Prot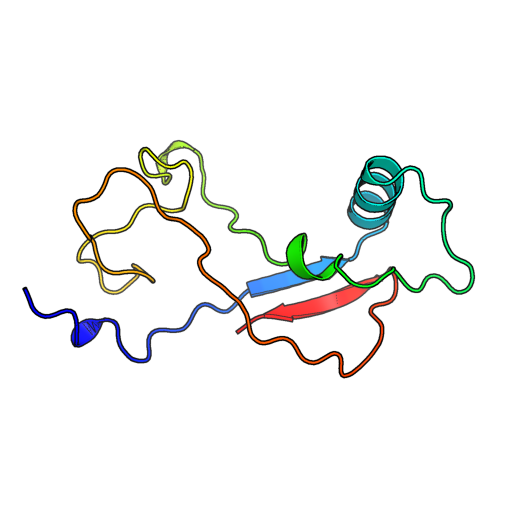ein AF-A0A2N3B4G2-F1 (afdb_monomer_lite)

Structure (mmCIF, N/CA/C/O backbone):
data_AF-A0A2N3B4G2-F1
#
_entry.id   AF-A0A2N3B4G2-F1
#
loop_
_atom_site.group_PDB
_atom_site.id
_atom_site.type_symbol
_atom_site.label_atom_id
_atom_site.label_alt_id
_atom_site.label_comp_id
_atom_site.label_asym_id
_atom_site.label_entity_id
_atom_site.label_seq_id
_atom_site.pdbx_PDB_ins_code
_atom_site.Cartn_x
_atom_site.Cartn_y
_atom_site.Cartn_z
_atom_site.occupancy
_atom_site.B_iso_or_equiv
_atom_site.auth_seq_id
_atom_site.auth_comp_id
_atom_site.auth_asym_id
_atom_site.auth_atom_id
_atom_site.pdbx_PDB_model_num
ATOM 1 N N . MET A 1 1 ? 2.408 1.010 -29.971 1.00 69.44 1 MET A N 1
ATOM 2 C CA . MET A 1 1 ? 2.984 0.085 -28.967 1.00 69.44 1 MET A CA 1
ATOM 3 C C . MET A 1 1 ? 1.870 -0.829 -28.486 1.00 69.44 1 MET A C 1
ATOM 5 O O . MET A 1 1 ? 0.766 -0.333 -28.310 1.00 69.44 1 MET A O 1
ATOM 9 N N . SER A 1 2 ? 2.121 -2.131 -28.338 1.00 86.38 2 SER A N 1
ATOM 10 C CA . SER A 1 2 ? 1.140 -3.079 -27.790 1.00 86.38 2 SER A CA 1
ATOM 11 C C . SER A 1 2 ? 1.554 -3.469 -26.374 1.00 86.38 2 SER A C 1
ATOM 13 O O . SER A 1 2 ? 2.709 -3.825 -26.160 1.00 86.38 2 SER A O 1
ATOM 15 N N . PHE A 1 3 ? 0.622 -3.405 -25.420 1.00 91.00 3 PHE A N 1
ATOM 16 C CA . PHE A 1 3 ? 0.848 -3.777 -24.016 1.00 91.00 3 PHE A CA 1
ATOM 17 C C . PHE A 1 3 ? 0.214 -5.127 -23.646 1.00 91.00 3 PHE A C 1
ATOM 19 O O . PHE A 1 3 ? 0.059 -5.438 -22.469 1.00 91.00 3 PHE A O 1
ATOM 26 N N . GLY A 1 4 ? -0.133 -5.954 -24.641 1.00 93.38 4 GLY A N 1
ATOM 27 C CA . GLY A 1 4 ? -0.795 -7.245 -24.417 1.00 93.38 4 GLY A CA 1
ATOM 28 C C . GLY A 1 4 ? -0.032 -8.190 -23.478 1.00 93.38 4 GLY A C 1
ATOM 29 O O . GLY A 1 4 ? -0.658 -8.922 -22.723 1.00 93.38 4 GLY A O 1
ATOM 30 N N . ALA A 1 5 ? 1.303 -8.114 -23.446 1.00 92.94 5 ALA A N 1
ATOM 31 C CA . ALA A 1 5 ? 2.159 -8.946 -22.592 1.00 92.94 5 ALA A CA 1
ATOM 32 C C . ALA A 1 5 ? 2.060 -8.654 -21.075 1.00 92.94 5 ALA A C 1
ATOM 34 O O . ALA A 1 5 ? 2.633 -9.397 -20.275 1.00 92.94 5 ALA A O 1
ATOM 35 N N . TRP A 1 6 ? 1.368 -7.581 -20.670 1.00 94.38 6 TRP A N 1
ATOM 36 C CA . TRP A 1 6 ? 1.109 -7.246 -19.261 1.00 94.38 6 TRP A CA 1
ATOM 37 C C . TRP A 1 6 ? -0.280 -7.680 -18.784 1.00 94.38 6 TRP A C 1
ATOM 39 O O . TRP A 1 6 ? -0.537 -7.691 -17.582 1.00 94.38 6 TRP A O 1
ATOM 49 N N . ILE A 1 7 ? -1.178 -8.059 -19.700 1.00 93.75 7 ILE A N 1
ATOM 50 C CA . ILE A 1 7 ? -2.510 -8.544 -19.334 1.00 93.75 7 ILE A CA 1
ATOM 51 C C . ILE A 1 7 ? -2.361 -9.878 -18.596 1.00 93.75 7 ILE A C 1
ATOM 53 O O . ILE A 1 7 ? -1.713 -10.797 -19.088 1.00 93.75 7 ILE A O 1
ATOM 57 N N . GLY A 1 8 ? -2.975 -9.977 -17.415 1.00 93.50 8 GLY A N 1
ATOM 58 C CA . GLY A 1 8 ? -2.931 -11.177 -16.576 1.00 93.50 8 GLY A CA 1
ATOM 59 C C . GLY A 1 8 ? -1.714 -11.276 -15.653 1.00 93.50 8 GLY A C 1
ATOM 60 O O . GLY A 1 8 ? -1.619 -12.247 -14.908 1.00 93.50 8 GLY A O 1
ATOM 61 N N . ARG A 1 9 ? -0.802 -10.290 -15.654 1.00 94.44 9 ARG A N 1
ATOM 62 C CA . ARG A 1 9 ? 0.219 -10.191 -14.601 1.00 94.44 9 ARG A CA 1
ATOM 63 C C . ARG A 1 9 ? -0.454 -9.860 -13.270 1.00 94.44 9 ARG A C 1
ATOM 65 O O . ARG A 1 9 ? -1.384 -9.059 -13.220 1.00 94.44 9 ARG A O 1
ATOM 72 N N . GLU A 1 10 ? 0.044 -10.460 -12.199 1.00 93.44 10 GLU A N 1
ATOM 73 C CA . GLU A 1 10 ? -0.465 -10.295 -10.836 1.00 93.44 10 GLU A CA 1
ATOM 74 C C . GLU A 1 10 ? 0.695 -9.999 -9.888 1.00 93.44 10 GLU A C 1
ATOM 76 O O . GLU A 1 10 ? 1.813 -10.466 -10.105 1.00 93.44 10 GLU A O 1
ATOM 81 N N . VAL A 1 11 ? 0.422 -9.255 -8.817 1.00 92.50 11 VAL A N 1
ATOM 82 C CA . VAL A 1 11 ? 1.372 -9.043 -7.722 1.00 92.50 11 VAL A CA 1
ATOM 83 C C . VAL A 1 11 ? 0.702 -9.493 -6.447 1.00 92.50 11 VAL A C 1
ATOM 85 O O . VAL A 1 11 ? -0.308 -8.926 -6.039 1.00 92.50 11 VAL A O 1
ATOM 88 N N . ARG A 1 12 ? 1.309 -10.481 -5.794 1.00 94.38 12 ARG A N 1
ATOM 89 C CA . ARG A 1 12 ? 0.884 -10.914 -4.470 1.00 94.38 12 ARG A CA 1
ATOM 90 C C . ARG A 1 12 ? 1.788 -10.316 -3.414 1.00 94.38 12 ARG A C 1
ATOM 92 O O . ARG A 1 12 ? 3.005 -10.300 -3.577 1.00 94.38 12 ARG A O 1
ATOM 99 N N . ALA A 1 13 ? 1.183 -9.837 -2.343 1.00 96.12 13 ALA A N 1
ATOM 100 C CA . ALA A 1 13 ? 1.885 -9.310 -1.189 1.00 96.12 13 ALA A CA 1
ATOM 101 C C . ALA A 1 13 ? 1.189 -9.779 0.083 1.00 96.12 13 ALA A C 1
ATOM 103 O O . ALA A 1 13 ? -0.033 -9.935 0.119 1.00 96.12 13 ALA A O 1
ATOM 104 N N . SER A 1 14 ? 1.981 -9.991 1.124 1.00 97.12 14 SER A N 1
ATOM 105 C CA . SER A 1 14 ? 1.491 -10.329 2.453 1.00 97.12 14 SER A CA 1
ATOM 106 C C . SER A 1 14 ? 1.911 -9.248 3.426 1.00 97.12 14 SER A C 1
ATOM 108 O O . SER A 1 14 ? 2.988 -8.675 3.289 1.00 97.12 14 SER A O 1
ATOM 110 N N . ASP A 1 15 ? 1.055 -8.965 4.394 1.00 97.62 15 ASP A N 1
ATOM 111 C CA . ASP A 1 15 ? 1.308 -7.958 5.414 1.00 97.62 15 ASP A CA 1
ATOM 112 C C . ASP A 1 15 ? 0.593 -8.337 6.714 1.00 97.62 15 ASP A C 1
ATOM 114 O O . ASP A 1 15 ? -0.242 -9.248 6.754 1.00 97.62 15 ASP A O 1
ATOM 118 N N . ARG A 1 16 ? 0.905 -7.634 7.796 1.00 98.00 16 ARG A N 1
ATOM 119 C CA . ARG A 1 16 ? 0.177 -7.709 9.053 1.00 98.00 16 ARG A CA 1
ATOM 120 C C . ARG A 1 16 ? -0.177 -6.301 9.496 1.00 98.00 16 ARG A C 1
ATOM 122 O O . ARG A 1 16 ? 0.697 -5.455 9.635 1.00 98.00 16 ARG A O 1
ATOM 129 N N . LEU A 1 17 ? -1.447 -6.082 9.832 1.00 98.19 17 LEU A N 1
ATOM 130 C CA . LEU A 1 17 ? -1.852 -4.873 10.544 1.00 98.19 17 LEU A CA 1
ATOM 131 C C . LEU A 1 17 ? -1.306 -4.937 11.975 1.00 98.19 17 LEU A C 1
ATOM 133 O O . LEU A 1 17 ? -1.995 -5.371 12.893 1.00 98.19 17 LEU A O 1
ATOM 137 N N . ASP A 1 18 ? -0.043 -4.579 12.167 1.00 97.81 18 ASP A N 1
ATOM 138 C CA . ASP A 1 18 ? 0.566 -4.553 13.489 1.00 97.81 18 ASP A CA 1
ATOM 139 C C . ASP A 1 18 ? 0.166 -3.305 14.295 1.00 97.81 18 ASP A C 1
ATOM 141 O O . ASP A 1 18 ? -0.438 -2.355 13.787 1.00 97.81 18 ASP A O 1
ATOM 145 N N . GLU A 1 19 ? 0.490 -3.325 15.590 1.00 98.19 19 GLU A N 1
ATOM 146 C CA . GLU A 1 19 ? 0.181 -2.228 16.515 1.00 98.19 19 GLU A CA 1
ATOM 147 C C . GLU A 1 19 ? 0.828 -0.902 16.082 1.00 98.19 19 GLU A C 1
ATOM 149 O O . GLU A 1 19 ? 0.250 0.165 16.283 1.00 98.19 19 GLU A O 1
ATOM 154 N N . GLY A 1 20 ? 2.011 -0.950 15.462 1.00 98.19 20 GLY A N 1
ATOM 155 C CA . GLY A 1 20 ? 2.726 0.239 15.012 1.00 98.19 20 GLY A CA 1
ATOM 156 C C . GLY A 1 20 ? 2.047 0.900 13.815 1.00 98.19 20 GLY A C 1
ATOM 157 O O . GLY A 1 20 ? 1.872 2.120 13.805 1.00 98.19 20 GLY A O 1
ATOM 158 N N . LEU A 1 21 ? 1.637 0.110 12.820 1.00 97.81 21 LEU A N 1
ATOM 159 C CA . LEU A 1 21 ? 0.868 0.590 11.673 1.00 97.81 21 LEU A CA 1
ATOM 160 C C . LEU A 1 21 ? -0.475 1.159 12.131 1.00 97.81 21 LEU A C 1
ATOM 162 O O . LEU A 1 21 ? -0.823 2.274 11.743 1.00 97.81 21 LEU A O 1
ATOM 166 N N . ALA A 1 22 ? -1.189 0.437 12.999 1.00 98.50 22 ALA A N 1
ATOM 167 C CA . ALA A 1 22 ? -2.467 0.886 13.539 1.00 98.50 22 ALA A CA 1
ATOM 168 C C . ALA A 1 22 ? -2.335 2.231 14.273 1.00 98.50 22 ALA A C 1
ATOM 170 O O . ALA A 1 22 ? -3.092 3.158 13.986 1.00 98.50 22 ALA A O 1
ATOM 171 N N . ALA A 1 23 ? -1.341 2.375 15.156 1.00 98.56 23 ALA A N 1
ATOM 172 C CA . ALA A 1 23 ? -1.105 3.614 15.894 1.00 98.56 23 ALA A CA 1
ATOM 173 C C . ALA A 1 23 ? -0.801 4.805 14.968 1.00 98.56 23 ALA A C 1
ATOM 175 O O . ALA A 1 23 ? -1.393 5.871 15.133 1.00 98.56 23 ALA A O 1
ATOM 176 N N . ARG A 1 24 ? 0.074 4.631 13.965 1.00 98.38 24 ARG A N 1
ATOM 177 C CA . ARG A 1 24 ? 0.412 5.699 13.001 1.00 98.38 24 ARG A CA 1
ATOM 178 C C . ARG A 1 24 ? -0.776 6.097 12.128 1.00 98.38 24 ARG A C 1
ATOM 180 O O . ARG A 1 24 ? -0.982 7.284 11.875 1.00 98.38 24 ARG A O 1
ATOM 187 N N . TRP A 1 25 ? -1.559 5.120 11.675 1.00 98.25 25 TRP A N 1
ATOM 188 C CA . TRP A 1 25 ? -2.745 5.380 10.864 1.00 98.25 25 TRP A CA 1
ATOM 189 C C . TRP A 1 25 ? -3.798 6.151 11.666 1.00 98.25 25 TRP A C 1
ATOM 191 O O . TRP A 1 25 ? -4.284 7.175 11.202 1.00 98.25 25 TRP A O 1
ATOM 201 N N . LEU A 1 26 ? -4.095 5.721 12.898 1.00 98.50 26 LEU A N 1
ATOM 202 C CA . LEU A 1 26 ? -5.039 6.416 13.781 1.00 98.50 26 LEU A CA 1
ATOM 203 C C . LEU A 1 26 ? -4.586 7.847 14.089 1.00 98.50 26 LEU A C 1
ATOM 205 O O . LEU A 1 26 ? -5.395 8.766 14.000 1.00 98.50 26 LEU A O 1
ATOM 209 N N . ALA A 1 27 ? -3.295 8.043 14.374 1.00 98.44 27 ALA A N 1
ATOM 210 C CA . ALA A 1 27 ? -2.723 9.364 14.626 1.00 98.44 27 ALA A CA 1
ATOM 211 C C . ALA A 1 27 ? -2.840 10.305 13.415 1.00 98.44 27 ALA A C 1
ATOM 213 O O . ALA A 1 27 ? -3.025 11.500 13.595 1.00 98.44 27 ALA A O 1
ATOM 214 N N . THR A 1 28 ? -2.780 9.779 12.187 1.00 98.06 28 THR A N 1
ATOM 215 C CA . THR A 1 28 ? -2.931 10.579 10.955 1.00 98.06 28 THR A CA 1
ATOM 216 C C . THR A 1 28 ? -4.320 11.219 10.844 1.00 98.06 28 THR A C 1
ATOM 218 O O . THR A 1 28 ? -4.466 12.260 10.210 1.00 98.06 28 THR A O 1
ATOM 221 N N . PHE A 1 29 ? -5.335 10.603 11.454 1.00 97.56 29 PHE A N 1
ATOM 222 C CA . PHE A 1 29 ? -6.724 11.067 11.433 1.00 97.56 29 PHE A CA 1
ATOM 223 C C . PHE A 1 29 ? -7.214 11.557 12.804 1.00 97.56 29 PHE A C 1
ATOM 225 O O . PHE A 1 29 ? -8.420 11.712 12.987 1.00 97.56 29 PHE A O 1
ATOM 232 N N . ASP A 1 30 ? -6.307 11.757 13.767 1.00 98.12 30 ASP A N 1
ATOM 233 C CA . ASP A 1 30 ? -6.624 12.161 15.144 1.00 98.12 30 ASP A CA 1
ATOM 234 C C . ASP A 1 30 ? -7.645 11.237 15.844 1.00 98.12 30 ASP A C 1
ATOM 236 O O . ASP A 1 30 ? -8.505 11.670 16.615 1.00 98.12 30 ASP A O 1
ATOM 240 N N . LEU A 1 31 ? -7.566 9.929 15.575 1.00 97.56 31 LEU A N 1
ATOM 241 C CA . LEU A 1 31 ? -8.483 8.926 16.117 1.00 97.56 31 LEU A CA 1
ATOM 242 C C . LEU A 1 31 ? -7.902 8.212 17.343 1.00 97.56 31 LEU A C 1
ATOM 244 O O . LEU A 1 31 ? -6.724 7.860 17.397 1.00 97.56 31 LEU A O 1
ATOM 248 N N . ALA A 1 32 ? -8.763 7.922 18.319 1.00 97.75 32 ALA A N 1
ATOM 249 C CA . ALA A 1 32 ? -8.419 7.062 19.447 1.00 97.75 32 ALA A CA 1
ATOM 250 C C . ALA A 1 32 ? -8.325 5.583 19.027 1.00 97.75 32 ALA A C 1
ATOM 252 O O . ALA A 1 32 ? -8.950 5.152 18.055 1.00 97.75 32 ALA A O 1
ATOM 253 N N . ARG A 1 33 ? -7.588 4.775 19.804 1.00 97.50 33 ARG A N 1
ATOM 254 C CA . ARG A 1 33 ? -7.533 3.319 19.599 1.00 97.50 33 ARG A CA 1
ATOM 255 C C . ARG A 1 33 ? -8.927 2.705 19.807 1.00 97.50 33 ARG A C 1
ATOM 257 O O . ARG A 1 33 ? -9.494 2.881 20.886 1.00 97.50 33 ARG A O 1
ATOM 264 N N . PRO A 1 34 ? -9.475 1.974 18.822 1.00 97.50 34 PRO A N 1
ATOM 265 C CA . PRO A 1 34 ? -10.814 1.408 18.928 1.00 97.50 34 PRO A CA 1
ATOM 266 C C . PRO A 1 34 ? -10.867 0.252 19.939 1.00 97.50 34 PRO A C 1
ATOM 268 O O . PRO A 1 34 ? -9.894 -0.485 20.129 1.00 97.50 34 PRO A O 1
ATOM 271 N N . HIS A 1 35 ? -12.032 0.080 20.569 1.00 96.19 35 HIS A N 1
ATOM 272 C CA . HIS A 1 35 ? -12.381 -1.098 21.362 1.00 96.19 35 HIS A CA 1
ATOM 273 C C . HIS A 1 35 ? -13.763 -1.618 20.916 1.00 96.19 35 HIS A C 1
ATOM 275 O O . HIS A 1 35 ? -14.738 -0.880 21.060 1.00 96.19 35 HIS A O 1
ATOM 281 N N . PRO A 1 36 ? -13.882 -2.847 20.369 1.00 95.94 36 PRO A N 1
ATOM 282 C CA . PRO A 1 36 ? -12.815 -3.828 20.104 1.00 95.94 36 PRO A CA 1
ATOM 283 C C . PRO A 1 36 ? -11.759 -3.301 19.108 1.00 95.94 36 PRO A C 1
ATOM 285 O O . PRO A 1 36 ? -12.029 -2.307 18.437 1.00 95.94 36 PRO A O 1
ATOM 288 N N . PRO A 1 37 ? -10.564 -3.925 18.996 1.00 97.19 37 PRO A N 1
ATOM 289 C CA . PRO A 1 37 ? -9.447 -3.421 18.184 1.00 97.19 37 PRO A CA 1
ATOM 290 C C . PRO A 1 37 ? -9.669 -3.634 16.674 1.00 97.19 37 PRO A C 1
ATOM 292 O O . PRO A 1 37 ? -8.879 -4.276 15.988 1.00 97.19 37 PRO A O 1
ATOM 295 N N . ILE A 1 38 ? -10.779 -3.115 16.158 1.00 98.25 38 ILE A N 1
ATOM 296 C CA . ILE A 1 38 ? -11.192 -3.152 14.759 1.00 98.25 38 ILE A CA 1
ATOM 297 C C . ILE A 1 38 ? -10.887 -1.794 14.141 1.00 98.25 38 ILE A C 1
ATOM 299 O O . ILE A 1 38 ? -11.405 -0.776 14.597 1.00 98.25 38 ILE A O 1
ATOM 303 N N . MET A 1 39 ? -10.057 -1.774 13.101 1.00 98.06 39 MET A N 1
ATOM 304 C CA . MET A 1 39 ? -9.656 -0.529 12.457 1.00 98.06 39 MET A CA 1
ATOM 305 C C . MET A 1 39 ? -10.767 0.040 11.564 1.00 98.06 39 MET A C 1
ATOM 307 O O . MET A 1 39 ? -11.512 -0.725 10.940 1.00 98.06 39 MET A O 1
ATOM 311 N N . PRO A 1 40 ? -10.868 1.378 11.450 1.00 97.12 40 PRO A N 1
ATOM 312 C CA . PRO A 1 40 ? -11.776 2.015 10.505 1.00 97.12 40 PRO A CA 1
ATOM 313 C C . PRO A 1 40 ? -11.484 1.638 9.047 1.00 97.12 40 PRO A C 1
ATOM 315 O O . PRO A 1 40 ? -10.363 1.274 8.673 1.00 97.12 40 PRO A O 1
ATOM 318 N N . GLN A 1 41 ? -12.508 1.765 8.196 1.00 95.44 41 GLN A N 1
ATOM 319 C CA . GLN A 1 41 ? -12.336 1.564 6.760 1.00 95.44 41 GLN A CA 1
ATOM 320 C C . GLN A 1 41 ? -11.345 2.574 6.175 1.00 95.44 41 GLN A C 1
ATOM 322 O O . GLN A 1 41 ? -11.261 3.718 6.611 1.00 95.44 41 GLN A O 1
ATOM 327 N N . GLY A 1 42 ? -10.590 2.123 5.175 1.00 95.06 42 GLY A N 1
ATOM 328 C CA . GLY A 1 42 ? -9.481 2.871 4.576 1.00 95.06 42 GLY A 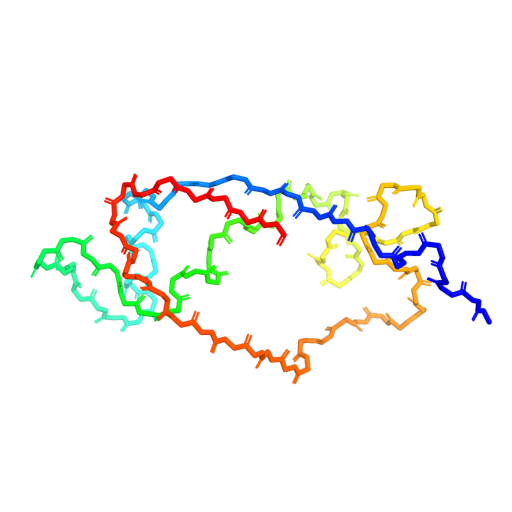CA 1
ATOM 329 C C . GLY A 1 42 ? -8.096 2.406 5.033 1.00 95.06 42 GLY A C 1
ATOM 330 O O . GLY A 1 42 ? -7.136 2.604 4.295 1.00 95.06 42 GLY A O 1
ATOM 331 N N . VAL A 1 43 ? -7.979 1.694 6.165 1.00 97.56 43 VAL A N 1
ATOM 332 C CA . VAL A 1 43 ? -6.689 1.126 6.617 1.00 97.56 43 VAL A CA 1
ATOM 333 C C . VAL A 1 43 ? -6.058 0.173 5.590 1.00 97.56 43 VAL A C 1
ATOM 335 O O . VAL A 1 43 ? -4.840 0.095 5.487 1.00 97.56 43 VAL A O 1
ATOM 338 N N . HIS A 1 44 ? -6.875 -0.494 4.765 1.00 96.38 44 HIS A N 1
ATOM 339 C CA . HIS A 1 44 ? -6.418 -1.400 3.704 1.00 96.38 44 HIS A CA 1
ATOM 340 C C . HIS A 1 44 ? -5.559 -0.718 2.627 1.00 96.38 44 HIS A C 1
ATOM 342 O O . HIS A 1 44 ? -4.819 -1.409 1.938 1.00 96.38 44 HIS A O 1
ATOM 348 N N . PHE A 1 45 ? -5.607 0.613 2.493 1.00 95.88 45 PHE A N 1
ATOM 349 C CA . PHE A 1 45 ? -4.709 1.348 1.595 1.00 95.88 45 PHE A CA 1
ATOM 350 C C . PHE A 1 45 ? -3.292 1.528 2.146 1.00 95.88 45 PHE A C 1
ATOM 352 O O . PHE A 1 45 ? -2.381 1.823 1.380 1.00 95.88 45 PHE A O 1
ATOM 359 N N . ALA A 1 46 ? -3.106 1.366 3.457 1.00 96.81 46 ALA A N 1
ATOM 360 C CA . ALA A 1 46 ? -1.801 1.440 4.108 1.00 96.81 46 ALA A CA 1
ATOM 361 C C . ALA A 1 46 ? -1.137 0.061 4.267 1.00 96.81 46 ALA A C 1
ATOM 363 O O . ALA A 1 46 ? -0.048 -0.018 4.821 1.00 96.81 46 ALA A O 1
ATOM 364 N N . LEU A 1 47 ? -1.797 -1.007 3.810 1.00 97.06 47 LEU A N 1
ATOM 365 C CA . LEU A 1 47 ? -1.323 -2.387 3.891 1.00 97.06 47 LEU A CA 1
ATOM 366 C C . LEU A 1 47 ? -0.800 -2.853 2.529 1.00 97.06 47 LEU A C 1
ATOM 368 O O . LEU A 1 47 ? -1.308 -2.446 1.481 1.00 97.06 47 LEU A O 1
ATOM 372 N N . CYS A 1 48 ? 0.188 -3.747 2.543 1.00 96.69 48 CYS A N 1
ATOM 373 C CA . CYS A 1 48 ? 0.802 -4.320 1.344 1.00 96.69 48 CYS A CA 1
ATOM 374 C C . CYS A 1 48 ? 1.349 -3.250 0.374 1.00 96.69 48 CYS A C 1
ATOM 376 O O . CYS A 1 48 ? 1.211 -3.383 -0.857 1.00 96.69 48 CYS A O 1
ATOM 378 N N . THR A 1 49 ? 1.924 -2.174 0.924 1.00 94.25 49 THR A N 1
ATOM 379 C CA . THR A 1 49 ? 2.630 -1.145 0.153 1.00 94.25 49 THR A CA 1
ATOM 380 C C . THR A 1 49 ? 3.899 -1.733 -0.470 1.00 94.25 49 THR A C 1
ATOM 382 O O . THR A 1 49 ? 4.491 -2.630 0.122 1.00 94.25 49 THR A O 1
ATOM 385 N N . PRO A 1 50 ? 4.349 -1.276 -1.651 1.00 92.56 50 PRO A N 1
ATOM 386 C CA . PRO A 1 50 ? 5.581 -1.797 -2.237 1.00 92.56 50 PRO A CA 1
ATOM 387 C C . PRO A 1 50 ? 6.814 -1.492 -1.370 1.00 92.56 50 PRO A C 1
ATOM 389 O O . PRO A 1 50 ? 7.091 -0.326 -1.106 1.00 92.56 50 PRO A O 1
ATOM 392 N N . ASP A 1 51 ? 7.607 -2.512 -1.039 1.00 91.12 51 ASP A N 1
ATOM 393 C CA . ASP A 1 51 ? 8.887 -2.383 -0.311 1.00 91.12 51 ASP A CA 1
ATOM 394 C C . ASP A 1 51 ? 10.087 -2.149 -1.249 1.00 91.12 51 ASP A C 1
ATOM 396 O O . ASP A 1 51 ? 11.206 -2.610 -1.014 1.00 91.12 51 ASP A O 1
ATOM 400 N N . ALA A 1 52 ? 9.860 -1.471 -2.377 1.00 93.56 52 ALA A N 1
ATOM 401 C CA . ALA A 1 52 ? 10.925 -1.203 -3.334 1.00 93.56 52 ALA A CA 1
ATOM 402 C C . ALA A 1 52 ? 11.966 -0.255 -2.721 1.00 93.56 52 ALA A C 1
ATOM 404 O O . ALA A 1 52 ? 11.630 0.812 -2.203 1.00 93.56 52 ALA A O 1
ATOM 405 N N . SER A 1 53 ? 13.244 -0.630 -2.808 1.00 95.81 53 SER A N 1
ATOM 406 C CA . SER A 1 53 ? 14.335 0.252 -2.396 1.00 95.81 53 SER A CA 1
ATOM 407 C C . SER A 1 53 ? 14.347 1.516 -3.254 1.00 95.81 53 SER A C 1
ATOM 409 O O . SER A 1 53 ? 13.963 1.478 -4.421 1.00 95.81 53 SER A O 1
ATOM 411 N N . THR A 1 54 ? 14.856 2.628 -2.718 1.00 96.31 54 THR A N 1
ATOM 412 C CA . THR A 1 54 ? 14.939 3.900 -3.458 1.00 96.31 54 THR A CA 1
ATOM 413 C C . THR A 1 54 ? 15.654 3.760 -4.807 1.00 96.31 54 THR A C 1
ATOM 415 O O . THR A 1 54 ? 15.269 4.411 -5.771 1.00 96.31 54 THR A O 1
ATOM 418 N N . ALA A 1 55 ? 16.653 2.875 -4.904 1.00 96.12 55 ALA A N 1
ATOM 419 C CA . ALA A 1 55 ? 17.379 2.597 -6.147 1.00 96.12 55 ALA A CA 1
ATOM 420 C C . ALA A 1 55 ? 16.540 1.850 -7.204 1.00 96.12 55 ALA A C 1
ATOM 422 O O . ALA A 1 55 ? 16.884 1.873 -8.382 1.00 96.12 55 ALA A O 1
ATOM 423 N N . ALA A 1 56 ? 15.459 1.188 -6.789 1.00 94.25 56 ALA A N 1
ATOM 424 C CA . ALA A 1 56 ? 14.514 0.484 -7.651 1.00 94.25 56 ALA A CA 1
ATOM 425 C C . ALA A 1 56 ? 13.253 1.314 -7.963 1.00 94.25 56 ALA A C 1
ATOM 427 O O . ALA A 1 56 ? 12.324 0.811 -8.603 1.00 94.25 56 ALA A O 1
ATOM 428 N N . LEU A 1 57 ? 13.185 2.569 -7.505 1.00 94.56 57 LEU A N 1
ATOM 429 C CA . LEU A 1 57 ? 12.083 3.473 -7.821 1.00 94.56 57 LEU A CA 1
ATOM 430 C C . LEU A 1 57 ? 12.306 4.154 -9.175 1.00 94.56 57 LEU A C 1
ATOM 432 O O . LEU A 1 57 ? 13.429 4.460 -9.568 1.00 94.56 57 LEU A O 1
ATOM 436 N N . GLY A 1 58 ? 11.210 4.418 -9.882 1.00 92.56 58 GLY A N 1
ATOM 437 C CA . GLY A 1 58 ? 11.196 5.355 -10.999 1.00 92.56 58 GLY A CA 1
ATOM 438 C C . GLY A 1 58 ? 11.165 6.808 -10.519 1.00 92.56 58 GLY A C 1
ATOM 439 O O . GLY A 1 58 ? 11.008 7.093 -9.332 1.00 92.56 58 GLY A O 1
ATOM 440 N N . GLU A 1 59 ? 11.232 7.746 -11.465 1.00 92.19 59 GLU A N 1
ATOM 441 C CA . GLU A 1 59 ? 11.161 9.193 -11.189 1.00 92.19 59 GLU A CA 1
ATOM 442 C C . GLU A 1 59 ? 9.871 9.622 -10.462 1.00 92.19 59 GLU A C 1
ATOM 444 O O . GLU A 1 59 ? 9.826 10.671 -9.822 1.00 92.19 59 GLU A O 1
ATOM 449 N N . ASP A 1 60 ? 8.818 8.805 -10.538 1.00 93.31 60 ASP A N 1
ATOM 450 C CA . ASP A 1 60 ? 7.538 9.017 -9.863 1.00 93.31 60 ASP A CA 1
ATOM 451 C C . ASP A 1 60 ? 7.463 8.419 -8.451 1.00 93.31 60 ASP A C 1
ATOM 453 O O . ASP A 1 60 ? 6.380 8.389 -7.861 1.00 93.31 60 ASP A O 1
ATOM 457 N N . GLY A 1 61 ? 8.580 7.914 -7.918 1.00 93.50 61 GLY A N 1
ATOM 458 C CA . GLY A 1 61 ? 8.673 7.333 -6.578 1.00 93.50 61 GLY A CA 1
ATOM 459 C C . GLY A 1 61 ? 7.969 5.983 -6.417 1.00 93.50 61 GLY A C 1
ATOM 460 O O . GLY A 1 61 ? 7.905 5.463 -5.309 1.00 93.50 61 GLY A O 1
ATOM 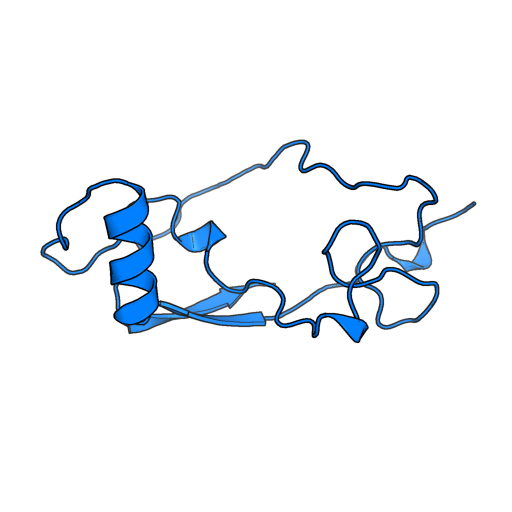461 N N . HIS A 1 62 ? 7.438 5.405 -7.497 1.00 94.00 62 HIS A N 1
ATOM 462 C CA . HIS A 1 62 ? 6.862 4.060 -7.500 1.00 94.00 62 HIS A CA 1
ATOM 463 C C . HIS A 1 62 ? 7.905 3.045 -7.977 1.00 94.00 62 HIS A C 1
ATOM 465 O O . HIS A 1 62 ? 8.854 3.443 -8.656 1.00 94.00 62 HIS A O 1
ATOM 471 N N . PRO A 1 63 ? 7.721 1.732 -7.719 1.00 94.38 63 PRO A N 1
ATOM 472 C CA . PRO A 1 63 ? 8.556 0.703 -8.331 1.00 94.38 63 PRO A CA 1
ATOM 473 C C . PRO A 1 63 ? 8.708 0.944 -9.835 1.00 94.38 63 PRO A C 1
ATOM 475 O O . PRO A 1 63 ? 7.719 1.239 -10.533 1.00 94.38 63 PRO A O 1
ATOM 478 N N . ALA A 1 64 ? 9.952 0.882 -10.309 1.00 93.25 64 ALA A N 1
ATOM 479 C CA . ALA A 1 64 ? 10.280 1.129 -11.699 1.00 93.25 64 ALA A CA 1
ATOM 480 C C . ALA A 1 64 ? 9.488 0.192 -12.619 1.00 93.25 64 ALA A C 1
ATOM 482 O O . ALA A 1 64 ? 9.125 -0.934 -12.274 1.00 93.25 64 ALA A O 1
ATOM 483 N N . ARG A 1 65 ? 9.185 0.704 -13.807 1.00 92.81 65 ARG A N 1
ATOM 484 C CA . ARG A 1 65 ? 8.505 -0.036 -14.865 1.00 92.81 65 ARG A CA 1
ATOM 485 C C . ARG A 1 65 ? 9.443 -0.153 -16.048 1.00 92.81 65 ARG A C 1
ATOM 487 O O . ARG A 1 65 ? 10.049 0.836 -16.455 1.00 92.81 65 ARG A O 1
ATOM 494 N N . ASP A 1 66 ? 9.546 -1.345 -16.596 1.00 91.75 66 ASP A N 1
ATOM 495 C CA . ASP A 1 66 ? 10.440 -1.657 -17.698 1.00 91.75 66 ASP A CA 1
ATOM 496 C C . ASP A 1 66 ? 9.827 -2.773 -18.556 1.00 91.75 66 ASP A C 1
ATOM 498 O O . ASP A 1 66 ? 8.666 -3.147 -18.390 1.00 91.75 66 ASP A O 1
ATOM 502 N N . ASN A 1 67 ? 10.588 -3.267 -19.531 1.00 92.06 67 ASN A N 1
ATOM 503 C CA . ASN A 1 67 ? 10.135 -4.333 -20.422 1.00 92.06 67 ASN A CA 1
ATOM 504 C C . ASN A 1 67 ? 10.376 -5.746 -19.856 1.00 92.06 67 ASN A C 1
ATOM 506 O O . ASN A 1 67 ? 10.177 -6.720 -20.583 1.00 92.06 67 ASN A O 1
ATOM 510 N N . SER A 1 68 ? 10.819 -5.879 -18.601 1.00 91.50 68 SER A N 1
ATOM 511 C CA . SER A 1 68 ? 11.086 -7.182 -17.991 1.00 91.50 68 SER A CA 1
ATOM 512 C C . SER A 1 68 ? 9.788 -7.967 -17.733 1.00 91.50 68 SER A C 1
ATOM 514 O O . SER A 1 68 ? 8.706 -7.376 -17.596 1.00 91.50 68 SER A O 1
ATOM 516 N N . PRO A 1 69 ? 9.848 -9.308 -17.665 1.00 89.75 69 PRO A N 1
ATOM 517 C CA . PRO A 1 69 ? 8.733 -10.140 -17.207 1.00 89.75 69 PRO A CA 1
ATOM 518 C C . PRO A 1 69 ? 8.238 -9.805 -15.789 1.00 89.75 69 PRO A C 1
ATOM 520 O O . PRO A 1 69 ? 7.059 -9.995 -15.498 1.00 89.75 69 PRO A O 1
ATOM 523 N N . GLU A 1 70 ? 9.104 -9.264 -14.934 1.00 89.31 70 GLU A N 1
ATOM 524 C CA . GLU A 1 70 ? 8.824 -8.944 -13.530 1.00 89.31 70 GLU A CA 1
ATOM 525 C C . GLU A 1 70 ? 8.064 -7.619 -13.366 1.00 89.31 70 GLU A C 1
ATOM 527 O O . GLU A 1 70 ? 7.432 -7.375 -12.336 1.00 89.31 70 GLU A O 1
ATOM 532 N N . SER A 1 71 ? 8.083 -6.753 -14.383 1.00 92.50 71 SER A N 1
ATOM 533 C CA . SER A 1 71 ? 7.408 -5.461 -14.313 1.00 92.50 71 SER A CA 1
ATOM 534 C C . SER A 1 71 ? 5.885 -5.600 -14.294 1.00 92.50 71 SER A C 1
ATOM 536 O O . SER A 1 71 ? 5.275 -6.087 -15.247 1.00 92.50 71 SER A O 1
ATOM 538 N N . PHE A 1 72 ? 5.230 -5.135 -13.230 1.00 92.69 72 PHE A N 1
ATOM 539 C CA . PHE A 1 72 ? 3.771 -5.231 -13.124 1.00 92.69 7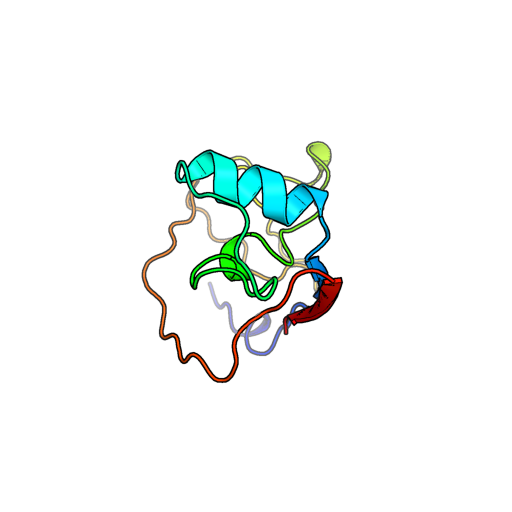2 PHE A CA 1
ATOM 540 C C . PHE A 1 72 ? 3.031 -4.324 -14.122 1.00 92.69 72 PHE A C 1
ATOM 542 O O . PHE A 1 72 ? 2.004 -4.713 -14.673 1.00 92.69 72 PHE A O 1
ATOM 549 N N . LEU A 1 73 ? 3.559 -3.125 -14.386 1.00 93.19 73 LEU A N 1
ATOM 550 C CA . LEU A 1 73 ? 2.972 -2.158 -15.318 1.00 93.19 73 LEU A CA 1
ATOM 551 C C . LEU A 1 73 ? 3.870 -1.978 -16.548 1.00 93.19 73 LEU A C 1
ATOM 553 O O . LEU A 1 73 ? 5.090 -2.005 -16.406 1.00 93.19 73 LEU A O 1
ATOM 557 N N . PRO A 1 74 ? 3.304 -1.724 -17.741 1.00 93.81 74 PRO A N 1
ATOM 558 C CA . PRO A 1 74 ? 4.102 -1.469 -18.933 1.00 93.81 74 PRO A CA 1
ATOM 559 C C . PRO A 1 74 ? 4.896 -0.161 -18.820 1.00 93.81 74 PRO A C 1
ATOM 561 O O . PRO A 1 74 ? 4.415 0.783 -18.178 1.00 93.81 74 PRO A O 1
ATOM 564 N N . PRO A 1 75 ? 6.054 -0.041 -19.499 1.00 90.88 75 PRO A N 1
ATOM 565 C CA . PRO A 1 75 ? 6.890 1.156 -19.491 1.00 90.88 75 PRO A CA 1
ATOM 566 C C . PRO A 1 75 ? 6.284 2.253 -20.373 1.00 90.88 75 PRO A C 1
ATOM 568 O O . PRO A 1 75 ? 6.743 2.555 -21.472 1.00 90.88 75 PRO A O 1
ATOM 571 N N . PHE A 1 76 ? 5.190 2.839 -19.900 1.00 87.50 76 PHE A N 1
ATOM 572 C CA . PHE A 1 76 ? 4.539 3.974 -20.541 1.00 87.50 76 PHE A CA 1
ATOM 573 C C . PHE A 1 76 ? 5.391 5.249 -20.345 1.00 87.50 76 PHE A C 1
ATOM 575 O O . PHE A 1 76 ? 5.964 5.420 -19.276 1.00 87.50 76 PHE A O 1
ATOM 582 N N . PRO A 1 77 ? 5.511 6.162 -21.325 1.00 86.81 77 PRO A N 1
ATOM 583 C CA . PRO A 1 77 ? 6.552 7.200 -21.295 1.00 86.81 77 PRO A CA 1
ATOM 584 C C . PRO A 1 77 ? 6.227 8.436 -20.438 1.00 86.81 77 PRO A C 1
ATOM 586 O O . PRO A 1 77 ? 7.054 9.335 -20.332 1.00 86.81 77 PRO A O 1
ATOM 589 N N . MET A 1 78 ? 5.035 8.533 -19.841 1.00 91.12 78 MET A N 1
ATOM 590 C CA . MET A 1 78 ? 4.650 9.725 -19.070 1.00 91.12 78 MET A CA 1
ATOM 591 C C . MET A 1 78 ? 5.341 9.773 -17.702 1.00 91.12 78 MET A C 1
ATOM 593 O O . MET A 1 78 ? 5.347 8.757 -17.015 1.00 91.12 78 MET A O 1
ATOM 597 N N . PRO A 1 79 ? 5.822 10.935 -17.232 1.00 89.56 79 PRO A N 1
ATOM 598 C CA . PRO A 1 79 ? 6.697 11.026 -16.057 1.00 89.56 79 PRO A CA 1
ATOM 599 C C . PRO A 1 79 ? 6.011 10.713 -14.720 1.00 89.56 79 PRO A C 1
ATOM 601 O O . PRO A 1 79 ? 6.687 10.529 -13.717 1.00 89.56 79 PRO A O 1
ATOM 604 N N . ARG A 1 80 ? 4.671 10.683 -14.668 1.00 91.50 80 ARG A N 1
ATOM 605 C CA . ARG A 1 80 ? 3.903 10.398 -13.448 1.00 91.50 80 ARG A CA 1
ATOM 606 C C . ARG A 1 80 ? 2.723 9.482 -13.735 1.00 91.50 80 ARG A C 1
ATOM 608 O O . ARG A 1 80 ? 2.136 9.523 -14.817 1.00 91.50 80 ARG A O 1
ATOM 615 N N . ARG A 1 81 ? 2.361 8.686 -12.730 1.00 92.50 81 ARG A N 1
ATOM 616 C CA . ARG A 1 81 ? 1.140 7.872 -12.684 1.00 92.50 81 ARG A CA 1
ATOM 617 C C . ARG A 1 81 ? 0.114 8.563 -11.791 1.00 92.50 81 ARG A C 1
ATOM 619 O O . ARG A 1 81 ? 0.477 9.279 -10.863 1.00 92.50 81 ARG A O 1
ATOM 626 N N . MET A 1 82 ? -1.163 8.323 -12.059 1.00 91.50 82 MET A N 1
ATOM 627 C CA . MET A 1 82 ? -2.268 8.801 -11.233 1.00 91.50 82 MET A CA 1
ATOM 628 C C . MET A 1 82 ? -3.212 7.643 -10.943 1.00 91.50 82 MET A C 1
ATOM 630 O O . MET A 1 82 ? -3.501 6.835 -11.827 1.00 91.50 82 MET A O 1
ATOM 634 N N . TRP A 1 83 ? -3.719 7.588 -9.716 1.00 93.00 83 TRP A N 1
ATOM 635 C CA . TRP A 1 83 ? -4.844 6.731 -9.386 1.00 93.00 83 TRP A CA 1
ATOM 636 C C . TRP A 1 83 ? -6.136 7.392 -9.877 1.00 93.00 83 TRP A C 1
ATOM 638 O O . TRP A 1 83 ? -6.569 8.403 -9.333 1.00 93.00 83 TRP A O 1
ATOM 648 N N . ALA A 1 84 ? -6.713 6.854 -10.952 1.00 95.00 84 ALA A N 1
ATOM 649 C CA . ALA A 1 84 ? -7.876 7.461 -11.600 1.00 95.00 84 ALA A CA 1
ATOM 650 C C . ALA A 1 84 ? -9.198 7.158 -10.873 1.00 95.00 84 ALA A C 1
ATOM 652 O O . ALA A 1 84 ? -10.046 8.033 -10.738 1.00 95.00 84 ALA A O 1
ATOM 653 N N . SER A 1 85 ? -9.403 5.910 -10.442 1.00 96.56 85 SER A N 1
ATOM 654 C CA . SER A 1 85 ? -10.588 5.484 -9.689 1.00 96.56 85 SER A CA 1
ATOM 655 C C . SER A 1 85 ? -10.386 4.087 -9.097 1.00 96.56 85 SER A C 1
ATOM 657 O O . SER A 1 85 ? -9.459 3.372 -9.482 1.00 96.56 85 SER A O 1
ATOM 659 N N . SER A 1 86 ? -11.283 3.691 -8.192 1.00 94.81 86 SER A N 1
ATOM 660 C CA . SER A 1 86 ? -11.408 2.315 -7.704 1.00 94.81 86 SER A CA 1
ATOM 661 C C . SER A 1 86 ? -12.868 1.902 -7.579 1.00 94.81 86 SER A C 1
ATOM 663 O O . SER A 1 86 ? -13.742 2.729 -7.329 1.00 94.81 86 SER A O 1
ATOM 665 N N . LYS A 1 87 ? -13.112 0.593 -7.684 1.00 96.62 87 LYS A N 1
ATOM 666 C CA . LYS A 1 87 ? -14.358 -0.056 -7.268 1.00 96.62 87 LYS A CA 1
ATOM 667 C C . LYS A 1 87 ? -14.060 -0.895 -6.031 1.00 96.62 87 LYS A C 1
ATOM 669 O O . LYS A 1 87 ? -13.231 -1.795 -6.100 1.00 96.62 87 LYS A O 1
ATOM 674 N N . ILE A 1 88 ? -14.712 -0.585 -4.914 1.00 96.25 88 ILE A N 1
ATOM 675 C CA . ILE A 1 88 ? -14.386 -1.163 -3.604 1.00 96.25 88 ILE A CA 1
ATOM 676 C C . ILE A 1 88 ? -15.643 -1.788 -3.008 1.00 96.25 88 ILE A C 1
ATOM 678 O O . ILE A 1 88 ? -16.714 -1.184 -3.039 1.00 96.25 88 ILE A O 1
ATOM 682 N N . ALA A 1 89 ? -15.495 -2.992 -2.459 1.00 96.62 89 ALA A N 1
ATOM 683 C CA . ALA A 1 89 ? -16.503 -3.664 -1.653 1.00 96.62 89 ALA A CA 1
ATOM 684 C C . ALA A 1 89 ? -15.876 -4.087 -0.320 1.00 96.62 89 ALA A C 1
ATOM 686 O O . ALA A 1 89 ? -14.767 -4.619 -0.289 1.00 96.62 89 ALA A O 1
ATOM 687 N N . PHE A 1 90 ? -16.586 -3.844 0.779 1.00 95.88 90 PHE A N 1
ATOM 688 C CA . PHE A 1 90 ? -16.130 -4.184 2.123 1.00 95.88 90 PHE A CA 1
ATOM 689 C C . PHE A 1 90 ? -16.808 -5.472 2.582 1.00 95.88 90 PHE A C 1
ATOM 691 O O . PHE A 1 90 ? -18.011 -5.486 2.826 1.00 95.88 90 PHE A O 1
ATOM 698 N N . HIS A 1 91 ? -16.036 -6.553 2.681 1.00 95.50 91 HIS A N 1
ATOM 699 C CA . HIS A 1 91 ? -16.560 -7.875 3.037 1.00 95.50 91 HIS A CA 1
ATOM 700 C C . HIS A 1 91 ? -16.518 -8.152 4.542 1.00 95.50 91 HIS A C 1
ATOM 702 O O . HIS A 1 91 ? -17.430 -8.771 5.080 1.00 95.50 91 HIS A O 1
ATOM 708 N N . ALA A 1 92 ? -15.464 -7.694 5.218 1.00 95.31 92 ALA A N 1
ATOM 709 C CA . ALA A 1 92 ? -15.269 -7.870 6.650 1.00 95.31 92 ALA A CA 1
ATOM 710 C C . ALA A 1 92 ? -14.425 -6.717 7.224 1.00 95.31 92 ALA A C 1
ATOM 712 O O . ALA A 1 92 ? -13.634 -6.113 6.490 1.00 95.31 92 ALA A O 1
ATOM 713 N N . PRO A 1 93 ? -14.582 -6.388 8.517 1.00 95.88 93 PRO A N 1
ATOM 714 C CA . PRO A 1 93 ? -13.672 -5.483 9.209 1.00 95.88 93 PRO A CA 1
ATOM 715 C C . PRO A 1 93 ? -12.266 -6.088 9.348 1.00 95.88 93 PRO A C 1
ATOM 717 O O . PRO A 1 93 ? -12.117 -7.304 9.455 1.00 95.88 93 PRO A O 1
ATOM 720 N N . ILE A 1 94 ? -11.239 -5.236 9.415 1.00 97.94 94 ILE A N 1
ATOM 721 C CA . ILE A 1 94 ? -9.850 -5.651 9.657 1.00 97.94 94 ILE A CA 1
ATOM 722 C C . ILE A 1 94 ? -9.486 -5.321 11.110 1.00 97.94 94 ILE A C 1
ATOM 724 O O . ILE A 1 94 ? -9.542 -4.162 11.525 1.00 97.94 94 ILE A O 1
ATOM 728 N N . ALA A 1 95 ? -9.125 -6.339 11.891 1.00 98.25 95 ALA A N 1
ATOM 729 C CA . ALA A 1 95 ? -8.697 -6.182 13.279 1.00 98.25 95 ALA A CA 1
ATOM 730 C C . ALA A 1 95 ? -7.180 -5.984 13.391 1.00 98.25 95 ALA A C 1
ATOM 732 O O . ALA A 1 95 ? -6.420 -6.537 12.596 1.00 98.25 95 ALA A O 1
ATOM 733 N N . ILE A 1 96 ? -6.729 -5.242 14.404 1.00 98.44 96 ILE A N 1
ATOM 734 C CA . ILE A 1 96 ? -5.305 -5.156 14.748 1.00 98.44 96 ILE A CA 1
ATOM 735 C C . ILE A 1 96 ? -4.786 -6.573 15.037 1.00 98.44 96 ILE A C 1
ATOM 737 O O . ILE A 1 96 ? -5.411 -7.341 15.768 1.00 98.44 96 ILE A O 1
ATOM 741 N N . GLY A 1 97 ? -3.660 -6.926 14.422 1.00 97.94 97 GLY A N 1
ATOM 742 C CA . GLY A 1 97 ? -3.066 -8.261 14.414 1.00 97.94 97 GLY A CA 1
ATOM 743 C C . GLY A 1 97 ? -3.449 -9.123 13.206 1.00 97.94 97 GLY A C 1
ATOM 744 O O . GLY A 1 97 ? -2.845 -10.180 13.023 1.00 97.94 97 GLY A O 1
ATOM 745 N N . ALA A 1 98 ? -4.405 -8.698 12.370 1.00 98.19 98 ALA A N 1
ATOM 746 C CA . ALA A 1 98 ? -4.816 -9.456 11.192 1.00 98.19 98 ALA A CA 1
ATOM 747 C C . ALA A 1 98 ? -3.661 -9.635 10.195 1.00 98.19 98 ALA A C 1
ATOM 749 O O . ALA A 1 98 ? -2.951 -8.681 9.869 1.00 98.19 98 ALA A O 1
ATOM 750 N N . VAL A 1 99 ? -3.517 -10.864 9.695 1.00 98.12 99 VAL A N 1
ATOM 751 C CA . VAL A 1 99 ? -2.643 -11.204 8.566 1.00 98.12 99 VAL A CA 1
ATOM 752 C C . VAL A 1 99 ? -3.426 -10.992 7.278 1.00 98.12 99 VAL A C 1
ATOM 754 O O . VAL A 1 99 ? -4.572 -11.427 7.165 1.00 98.12 99 VAL A O 1
ATOM 757 N N . ILE A 1 100 ? -2.810 -10.305 6.325 1.00 97.75 100 ILE A N 1
ATOM 758 C CA . ILE A 1 100 ? -3.431 -9.826 5.096 1.00 97.75 100 ILE A CA 1
ATOM 759 C C . ILE A 1 100 ? -2.668 -10.401 3.908 1.00 97.75 100 ILE A C 1
ATOM 761 O O . ILE A 1 100 ? -1.440 -10.384 3.890 1.00 97.75 100 ILE A O 1
ATOM 765 N N . GLU A 1 101 ? -3.399 -10.870 2.900 1.00 97.06 101 GLU A N 1
ATOM 766 C CA . GLU A 1 101 ? -2.863 -11.154 1.570 1.00 97.06 101 GLU A CA 1
ATOM 767 C C . GLU A 1 101 ? -3.596 -10.272 0.555 1.00 97.06 101 GLU A C 1
ATOM 769 O O . GLU A 1 101 ? -4.828 -10.214 0.541 1.00 97.06 101 GLU A O 1
ATOM 774 N N . ARG A 1 102 ? -2.836 -9.578 -0.295 1.00 95.56 102 ARG A N 1
ATOM 775 C CA . ARG A 1 102 ? -3.338 -8.836 -1.455 1.00 95.56 102 ARG A CA 1
ATOM 776 C C . ARG A 1 102 ? -2.857 -9.531 -2.722 1.00 95.56 102 ARG A C 1
ATOM 778 O O . ARG A 1 102 ? -1.683 -9.880 -2.801 1.00 95.56 102 ARG A O 1
ATOM 785 N N . ARG A 1 103 ? -3.748 -9.690 -3.698 1.00 91.94 103 ARG A N 1
ATOM 786 C CA . ARG A 1 103 ? -3.484 -10.254 -5.028 1.00 91.94 103 ARG A CA 1
ATOM 787 C C . ARG A 1 103 ? -3.788 -9.230 -6.116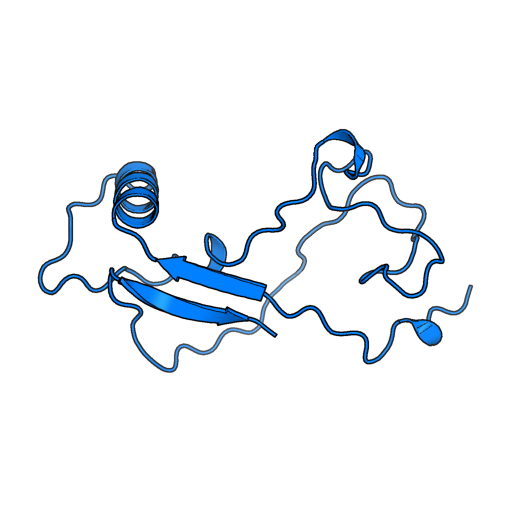 1.00 91.94 103 ARG A C 1
ATOM 789 O O . ARG A 1 103 ? -4.668 -8.374 -5.865 1.00 91.94 103 ARG A O 1
#

Foldseek 3Di:
DDPVLLPPDDDKFKWALAPVLQVVVCVVVVHDQDVVQWGDPPSVVVTRADPDDQVQAALQRHGDADPDNPGNDHPDPDRYDDDPDDDDDDDDTDGHGDMDMDD

Secondary structure (DSSP, 8-state):
---GGGTT----EEEE--HHHHHHHHHHTTPPPPSS-EEPTTGGGGSS-----GGGB-TTSSBP--SSTT-SS---S-S------------SPEETT-EEEE-

pLDDT: mean 94.78, std 3.79, range [69.44, 98.56]

Sequence (103 aa):
MSFGAWIGREVRASDRLDEGLAARWLATFDLARPHPPIMPQGVHFALCTPDASTAALGEDGHPARDNSPESFLPPFPMPRRMWASSKIAFHAPIAIGAVIERR

Radius of gyration: 16.65 Å; chains: 1; bounding box: 34×23×50 Å

=== Feature glossary ===
The record interleaves many kinds of information about one protein. Here is each kind framed as the question it answers.

Q: What does the local fold look like, residue by residue?
A: A 3Di character summarizes, for each residue, the relative orientation of the Cα frame of its nearest spatial neighbor. Because it encodes fold topology rather than chemistry, 3Di alignments detect remote structural similarity that sequence alignment misses.

Q: Which residues are in helices, strands, or loops?
A: Secondary structure is the local, repeating backbone conformation. DSSP classifies it into eight states by reading the hydrogen-bond network: three helix types (H, G, I), two β types (E, B), two non-regular types (T, S), and unstructured coil (-).

Q: How big and how compact is the whole molecule?
A: Three whole-structure scalars: the radius of gyration (RMS distance of Cα from centroid, in Å), the count of Cα–Cα contacts (pairs closer than 8 Å and separated by more than four residues in sequence — i.e. tertiary, not local, contacts), and the bounding-box dimensions. Together they distinguish compact globular folds from extended fibres or disordered chains.

Q: How confident is the AlphaFold model at each residue?
A: For AlphaFold models, the B-factor field carries pLDDT — the model's own estimate of local accuracy on a 0–100 scale. Regions with pLDDT<50 should be treated as essentially unmodeled; they often correspond to intrinsically disordered segments.

Q: What family and function is it annotated with?
A: Functional annotations link the protein to curated databases. InterPro entries identify conserved domains and families by matching the sequence against member-database signatures (Pfam, PROSITE, CDD, …). Gene Ontology (GO) terms describe molecular function, biological process, and cellular component in a controlled vocabulary. CATH places the structure in a hierarchical fold classification (Class/Architecture/Topology/Homologous-superfamily). The organism is the source species.

Q: What known structures does this most resemble?
A: Nearest PDB neighbors are the top structural matches found by Foldseek when searching this structure against the entire Protein Data Bank. Each hit reports a TM-score (0 to 1; >0.5 almost always implies the same fold) and an E-value. These are *structural* homologs — they may share no detectable sequence similarity.

Q: Which residues are buried vs exposed?
A: Solvent-accessible surface area (S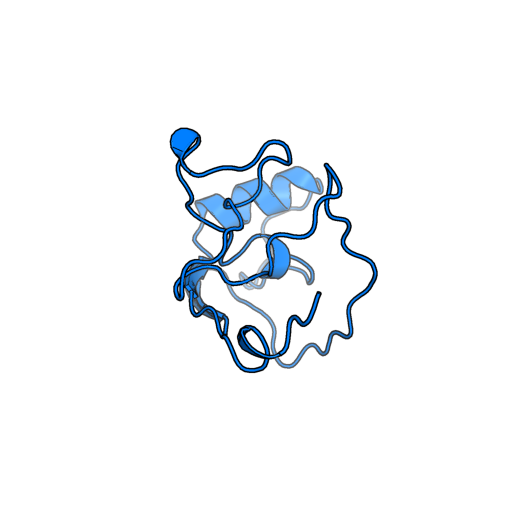ASA) is the area in Å² traced out by the centre of a 1.4 Å probe sphere (a water molecule) rolled over the protein's van der Waals surface (Shrake–Rupley / Lee–Richards construction). Buried residues have near-zero SASA; fully exposed residues can exceed 200 Å². The total SASA scales roughly with the number of surface residues.

Q: What are the backbone torsion angles?
A: φ (phi) and ψ (psi) are the two rotatable backbone dihedrals per residue: φ is the C(i-1)–N–Cα–C torsion, ψ is the N–Cα–C–N(i+1) torsion, both in degrees on (−180°, 180°]. α-helical residues cluster near (−60°, −45°); β-strand residues near (−120°, +130°). A Ramachandran plot is simply a scatter of (φ, ψ) for every residue.

Q: Are the domains correctly placed relative to each other?
A: Predicted aligned error is AlphaFold's pairwise confidence. Unlike pLDDT (per-residue), PAE is per-residue-pair and captures whether two parts of the structure are correctly placed relative to each other. Units are ångströms of expected positional error.

Q: What if only a Cα trace is available?
A: P-SEA three-state annotation labels each residue as helix, strand, or coil based purely on the geometry of the Cα trace. It serves as a fallback when the full backbone (and thus DSSP) is unavailable.

Q: What is the amino-acid chain?
A: This is the polypeptide sequence — one letter per residue, N-terminus first. Length ranges from a few dozen residues for small domains to over a thousand for large multi-domain proteins.

Q: What do the rendered images show?
A: The six renders are orthographic views along the three Cartesian axes in both directions. Representation (cartoon, sticks, or surface) and color scheme (sequence-rainbow or by-chain) vary across proteins so the training set covers all the common visualization conventions.

Q: What do the diagnostic plots show?
A: Plot images: a contact map (which residues are close in 3D, as an N×N binary image), a Ramachandran scatter (backbone torsion angles, revealing secondary-structure composition at a glance), and — for AlphaFold structures — a PAE heatmap (pairwise prediction confidence).

Q: How mobile is each atom in the crystal?
A: B-factor (Debye–Waller factor) reflects atomic displacement in the crystal lattice. It is an experimental observable (units Å²), not a prediction; low values mean the atom is pinned down, high values mean it moves or is heterogeneous across the crystal.

Q: Where is each backbone atom in 3D?
A: The mmCIF table is the protein's shape written out atom by atom. For each backbone N, Cα, C, and carbonyl O, it records an (x, y, z) coordinate triple in Å plus the residue type, chain letter, and residue number.